Protein AF-A0A9Q1HLT6-F1 (afdb_monomer_lite)

pLDDT: mean 82.26, std 19.74, range [26.06, 97.56]

Organism: Holothuria leucospilota (NCBI:txid206669)

Structure (mmCIF, N/CA/C/O backbone):
data_AF-A0A9Q1HLT6-F1
#
_entry.id   AF-A0A9Q1HLT6-F1
#
loop_
_atom_site.group_PDB
_atom_site.id
_atom_site.type_symbol
_atom_site.label_atom_id
_atom_site.label_alt_id
_atom_site.label_comp_id
_atom_site.label_asym_id
_atom_site.label_entity_id
_atom_site.label_seq_id
_atom_site.pdbx_PDB_ins_code
_atom_site.Cartn_x
_atom_site.Cartn_y
_atom_site.Cartn_z
_atom_site.occupancy
_atom_site.B_iso_or_equiv
_atom_site.auth_seq_id
_atom_site.auth_comp_id
_atom_site.auth_asym_id
_atom_site.auth_atom_id
_atom_site.pdbx_PDB_model_num
ATOM 1 N N . MET A 1 1 ? 0.714 7.304 -13.620 1.00 26.53 1 MET A N 1
ATOM 2 C CA . MET A 1 1 ? 0.257 8.679 -13.884 1.00 26.53 1 MET A CA 1
ATOM 3 C C . MET A 1 1 ? -1.118 8.583 -14.528 1.00 26.53 1 MET A C 1
ATOM 5 O O . MET A 1 1 ? -1.212 8.357 -15.722 1.00 26.53 1 MET A O 1
ATOM 9 N N . LEU A 1 2 ? -2.173 8.603 -13.713 1.00 26.06 2 LEU A N 1
ATOM 10 C CA . LEU A 1 2 ? -3.544 8.785 -14.187 1.00 26.06 2 LEU A CA 1
ATOM 11 C C . LEU A 1 2 ? -3.818 10.276 -14.030 1.00 26.06 2 LEU A C 1
ATOM 13 O O . LEU A 1 2 ? -3.961 10.756 -12.908 1.00 26.06 2 LEU A O 1
ATOM 17 N N . LEU A 1 3 ? -3.777 11.012 -15.136 1.00 28.38 3 LEU A N 1
ATOM 18 C CA . LEU A 1 3 ? -4.201 12.404 -15.151 1.00 28.38 3 LEU A CA 1
ATOM 19 C C . LEU A 1 3 ? -5.722 12.409 -14.990 1.00 28.38 3 LEU A C 1
ATOM 21 O O . LEU A 1 3 ? -6.437 11.955 -15.880 1.00 28.38 3 LEU A O 1
ATOM 25 N N . ARG A 1 4 ? -6.215 12.880 -13.842 1.00 37.09 4 ARG A N 1
ATOM 26 C CA . ARG A 1 4 ? -7.612 13.292 -13.705 1.00 37.09 4 ARG A CA 1
ATOM 27 C C . ARG A 1 4 ? -7.641 14.806 -13.784 1.00 37.09 4 ARG A C 1
ATOM 29 O O . ARG A 1 4 ? -7.053 15.480 -12.944 1.00 37.09 4 ARG A O 1
ATOM 36 N N . MET A 1 5 ? -8.284 15.301 -14.831 1.00 29.52 5 MET A N 1
ATOM 37 C CA . MET A 1 5 ? -8.554 16.719 -15.015 1.00 29.52 5 MET A CA 1
ATOM 38 C C . MET A 1 5 ? -9.530 17.200 -13.933 1.00 29.52 5 MET A C 1
ATOM 40 O O . MET A 1 5 ? -10.432 16.464 -13.519 1.00 29.52 5 MET A O 1
ATOM 44 N N . SER A 1 6 ? -9.290 18.419 -13.448 1.00 36.28 6 SER A N 1
ATOM 45 C CA . SER A 1 6 ? -10.139 19.133 -12.496 1.00 36.28 6 SER A CA 1
ATOM 46 C C . SER A 1 6 ? -11.514 19.399 -13.109 1.00 36.28 6 SER A C 1
ATOM 48 O O . SER A 1 6 ? -11.623 19.760 -14.277 1.00 36.28 6 SER A O 1
ATOM 50 N N . SER A 1 7 ? -12.569 19.274 -12.302 1.00 47.59 7 SER A N 1
ATOM 51 C CA . SER A 1 7 ? -13.963 19.476 -12.724 1.00 47.59 7 SER A CA 1
ATOM 52 C C . SER A 1 7 ? -14.312 20.933 -13.076 1.00 47.59 7 SER A C 1
ATOM 54 O O . SER A 1 7 ? -15.456 21.210 -13.422 1.00 47.59 7 SER A O 1
ATOM 56 N N . SER A 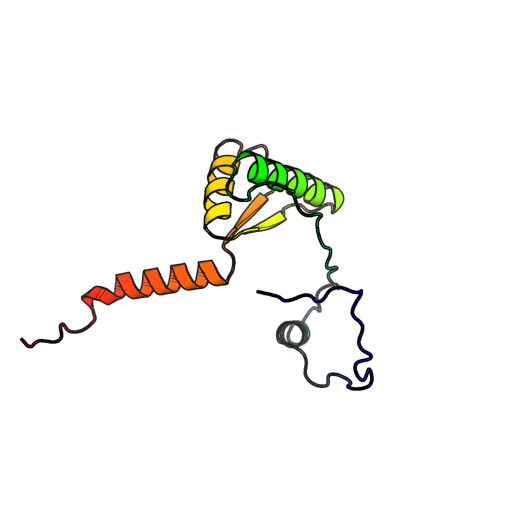1 8 ? -13.357 21.861 -12.969 1.00 38.06 8 SER A N 1
ATOM 57 C CA . SER A 1 8 ? -13.531 23.289 -13.260 1.00 38.06 8 SER A CA 1
ATOM 58 C C . SER A 1 8 ? -13.140 23.701 -14.687 1.00 38.06 8 SER A C 1
ATOM 60 O O . SER A 1 8 ? -13.327 24.858 -15.038 1.00 38.06 8 SER A O 1
ATOM 62 N N . GLU A 1 9 ? -12.632 22.783 -15.517 1.00 40.59 9 GLU A N 1
ATOM 63 C CA . GLU A 1 9 ? -12.278 23.035 -16.927 1.00 40.59 9 GLU A CA 1
ATOM 64 C C . GLU A 1 9 ? -13.055 22.100 -17.865 1.00 40.59 9 GLU A C 1
ATOM 66 O O . GLU A 1 9 ? -12.491 21.420 -18.723 1.00 40.59 9 GLU A O 1
ATOM 71 N N . LEU A 1 10 ? -14.378 22.038 -17.692 1.00 40.97 10 LEU A N 1
ATOM 72 C CA . LEU A 1 10 ? -15.264 21.432 -18.683 1.00 40.97 10 LEU A CA 1
ATOM 73 C C . LEU A 1 10 ? -15.306 22.329 -19.927 1.00 40.97 10 LEU A C 1
ATOM 75 O O . LEU A 1 10 ? -16.234 23.107 -20.125 1.00 40.97 10 LEU A O 1
ATOM 79 N N . GLN A 1 11 ? -14.288 22.214 -20.776 1.00 41.16 11 GLN A N 1
ATOM 80 C CA . GLN A 1 11 ? -14.469 22.480 -22.195 1.00 41.16 11 GLN A CA 1
ATOM 81 C C . GLN A 1 11 ? -15.509 21.471 -22.694 1.00 41.16 11 GLN A C 1
ATOM 83 O O . GLN A 1 11 ? -15.328 20.262 -22.511 1.00 41.16 11 GLN A O 1
ATOM 88 N N . GLU A 1 12 ? -16.611 21.974 -23.256 1.00 42.91 12 GLU A N 1
ATOM 89 C CA . GLU A 1 12 ? -17.641 21.183 -23.932 1.00 42.91 12 GLU A CA 1
ATOM 90 C C . GLU A 1 12 ? -16.972 20.228 -24.923 1.00 42.91 12 GLU A C 1
ATOM 92 O O . GLU A 1 12 ? -16.549 20.602 -26.015 1.00 42.91 12 GLU A O 1
ATOM 97 N N . THR A 1 13 ? -16.820 18.979 -24.504 1.00 44.56 13 THR A N 1
ATOM 98 C CA . THR A 1 13 ? -16.342 17.900 -25.354 1.00 44.56 13 THR A CA 1
ATOM 99 C C . THR A 1 13 ? -17.572 17.147 -25.821 1.00 44.56 13 THR A C 1
ATOM 101 O O . THR A 1 13 ? -18.385 16.710 -25.011 1.00 44.56 13 THR A O 1
ATOM 104 N N . ASP A 1 14 ? -17.714 17.085 -27.144 1.00 48.56 14 ASP A N 1
ATOM 105 C CA . ASP A 1 14 ? -18.708 16.347 -27.924 1.00 48.56 14 ASP A CA 1
ATOM 106 C C . ASP A 1 14 ? -19.208 15.076 -27.204 1.00 48.56 14 ASP A C 1
ATOM 108 O O . ASP A 1 14 ? -18.593 14.010 -27.257 1.00 48.56 14 ASP A O 1
ATOM 112 N N . TYR A 1 15 ? -20.338 15.210 -26.502 1.00 52.97 15 TYR A N 1
ATOM 113 C CA . TYR A 1 15 ? -20.925 14.196 -25.616 1.00 52.97 15 TYR A CA 1
ATOM 114 C C . TYR A 1 15 ? -21.581 13.027 -26.379 1.00 52.97 15 TYR A C 1
ATOM 116 O O . TYR A 1 15 ? -22.306 12.226 -25.792 1.00 52.97 15 TYR A O 1
ATOM 124 N N . SER A 1 16 ? -21.374 12.927 -27.697 1.00 58.09 16 SER A N 1
ATOM 125 C CA . SER A 1 16 ? -22.157 12.057 -28.581 1.00 58.09 16 SER A CA 1
ATOM 126 C C . SER A 1 16 ? -21.448 10.780 -29.046 1.00 58.09 16 SER A C 1
ATOM 128 O O . SER A 1 16 ? -22.054 9.947 -29.723 1.00 58.09 16 SER A O 1
ATOM 130 N N . ARG A 1 17 ? -20.184 10.549 -28.668 1.00 63.00 17 ARG A N 1
ATOM 131 C CA . ARG A 1 17 ? -19.477 9.318 -29.058 1.00 63.00 17 ARG A CA 1
ATOM 132 C C . ARG A 1 17 ? -19.765 8.183 -28.081 1.00 63.00 17 ARG A C 1
ATOM 134 O O . ARG A 1 17 ? -19.076 8.010 -27.079 1.00 63.00 17 ARG A O 1
ATOM 141 N N . VAL A 1 18 ? -20.776 7.378 -28.404 1.00 75.31 18 VAL A N 1
ATOM 142 C CA . VAL A 1 18 ? -21.037 6.100 -27.729 1.00 75.31 18 VAL A CA 1
ATOM 143 C C . VAL A 1 18 ? -19.810 5.199 -27.892 1.00 75.31 18 VAL A C 1
ATOM 145 O O . VAL A 1 18 ? -19.473 4.788 -29.003 1.00 75.31 18 VAL A O 1
ATOM 148 N N . GLN A 1 19 ? -19.134 4.890 -26.784 1.00 78.00 19 GLN A N 1
ATOM 149 C CA . GLN A 1 19 ? -17.996 3.976 -26.784 1.00 78.00 19 GLN A CA 1
ATOM 150 C C . GLN A 1 19 ? -18.470 2.559 -27.133 1.00 78.00 19 GLN A C 1
ATOM 152 O O . GLN A 1 19 ? -19.102 1.892 -26.316 1.00 78.00 19 GLN A O 1
ATOM 157 N N . THR A 1 20 ? -18.167 2.100 -28.348 1.00 83.25 20 THR A N 1
ATOM 158 C CA . THR A 1 20 ? -18.612 0.796 -28.869 1.00 83.25 20 THR A CA 1
ATOM 159 C C . THR A 1 20 ? -17.733 -0.358 -28.392 1.00 83.25 20 THR A C 1
ATOM 161 O O . THR A 1 20 ? -18.205 -1.486 -28.278 1.00 83.25 20 THR A O 1
ATOM 164 N N . ILE A 1 21 ? -16.452 -0.091 -28.113 1.00 85.19 21 ILE A N 1
ATOM 165 C CA . ILE A 1 21 ? -15.476 -1.108 -27.705 1.00 85.19 21 ILE A CA 1
ATOM 166 C C . ILE A 1 21 ? -15.213 -0.963 -26.205 1.00 85.19 21 ILE A C 1
ATOM 168 O O . ILE A 1 21 ? -14.840 0.123 -25.751 1.00 85.19 21 ILE A O 1
ATOM 172 N N . PRO A 1 22 ? -15.374 -2.029 -25.404 1.00 84.81 22 PRO A N 1
ATOM 173 C CA . PRO A 1 22 ? -15.125 -1.935 -23.978 1.00 84.81 22 PRO A CA 1
ATOM 174 C C . PRO A 1 22 ? -13.640 -1.666 -23.698 1.00 84.81 22 PRO A C 1
ATOM 176 O O . PRO A 1 22 ? -12.750 -2.173 -24.381 1.00 84.81 22 PRO A O 1
ATOM 179 N N . SER A 1 23 ? -13.358 -0.897 -22.644 1.00 87.12 23 SER A N 1
ATOM 180 C CA . SER A 1 23 ? -11.997 -0.788 -22.104 1.00 87.12 23 SER A CA 1
ATOM 181 C C . SER A 1 23 ? -11.508 -2.147 -21.590 1.00 87.12 23 SER A C 1
ATOM 183 O O . SER A 1 23 ? -12.306 -3.066 -21.416 1.00 87.12 23 SER A O 1
ATOM 185 N N . TRP A 1 24 ? -10.216 -2.278 -21.270 1.00 83.75 24 TRP A N 1
ATOM 186 C CA . TRP A 1 24 ? -9.667 -3.525 -20.715 1.00 83.75 24 TRP A CA 1
ATOM 187 C C . TRP A 1 24 ? -10.498 -4.071 -19.542 1.00 83.75 24 TRP A C 1
ATOM 189 O O . TRP A 1 24 ? -10.835 -5.254 -19.518 1.00 83.75 24 TRP A O 1
ATOM 199 N N . SER A 1 25 ? -10.893 -3.212 -18.598 1.00 83.25 25 SER A N 1
ATOM 200 C CA . SER A 1 25 ? -11.737 -3.611 -17.465 1.00 83.25 25 SER A CA 1
ATOM 201 C C . SER A 1 25 ? -13.137 -4.042 -17.904 1.00 83.25 25 SER A C 1
ATOM 203 O O . SER A 1 25 ? -13.629 -5.060 -17.427 1.00 83.25 25 SER A O 1
ATOM 205 N N . GLY A 1 26 ? -13.759 -3.301 -18.828 1.00 85.75 26 GLY A N 1
ATOM 206 C CA . GLY A 1 26 ? -15.076 -3.643 -19.371 1.00 85.75 26 GLY A CA 1
ATOM 207 C C . GLY A 1 26 ? -15.058 -4.979 -20.111 1.00 85.75 26 GLY A C 1
ATOM 208 O O . GLY A 1 26 ? -15.912 -5.825 -19.876 1.00 85.75 26 GLY A O 1
ATOM 209 N N . PHE A 1 27 ? -14.034 -5.216 -20.929 1.00 88.88 27 PHE A N 1
ATOM 210 C CA . PHE A 1 27 ? -13.843 -6.470 -21.646 1.00 88.88 27 PHE A CA 1
ATOM 211 C C . PHE A 1 27 ? -13.715 -7.635 -20.661 1.00 88.88 27 PHE A C 1
ATOM 213 O O . PHE A 1 27 ? -14.470 -8.597 -20.743 1.00 88.88 27 PHE A O 1
ATOM 220 N N . ASN A 1 28 ? -12.825 -7.518 -19.670 1.00 87.25 28 ASN A N 1
ATOM 221 C CA . ASN A 1 28 ? -12.634 -8.562 -18.662 1.00 87.25 28 ASN A CA 1
ATOM 222 C C . ASN A 1 28 ? -13.874 -8.792 -17.788 1.00 87.25 28 ASN A C 1
ATOM 224 O O . ASN A 1 28 ? -14.060 -9.906 -17.309 1.00 87.25 28 ASN A O 1
ATOM 228 N N . ALA A 1 29 ? -14.711 -7.776 -17.559 1.00 86.19 29 ALA A N 1
ATOM 229 C CA . ALA A 1 29 ? -15.980 -7.942 -16.852 1.00 86.19 29 ALA A CA 1
ATOM 230 C C . ALA A 1 29 ? -16.992 -8.741 -17.689 1.00 86.19 29 ALA A C 1
ATOM 232 O O . ALA A 1 29 ? -17.652 -9.623 -17.149 1.00 86.19 29 ALA A O 1
ATOM 233 N N . LEU A 1 30 ? -17.059 -8.483 -19.000 1.00 85.06 30 LEU A N 1
ATOM 234 C CA . LEU A 1 30 ? -17.941 -9.197 -19.932 1.00 85.06 30 LEU A CA 1
ATOM 235 C C . LEU A 1 30 ? -17.538 -10.662 -20.144 1.00 85.06 30 LEU A C 1
ATOM 237 O O . LEU A 1 30 ? -18.391 -11.491 -20.432 1.00 85.06 30 LEU A O 1
ATOM 241 N N . GLN A 1 31 ? -16.251 -10.992 -20.003 1.00 87.81 31 GLN A N 1
ATOM 242 C CA . GLN A 1 31 ? -15.763 -12.372 -20.123 1.00 87.81 31 GLN A CA 1
ATOM 243 C C . GLN A 1 31 ? -16.031 -13.234 -18.875 1.00 87.81 31 GLN A C 1
ATOM 245 O O . GLN A 1 31 ? -15.714 -14.423 -18.870 1.00 87.81 31 GLN A O 1
ATOM 250 N N . ARG A 1 32 ? -16.574 -12.667 -17.789 1.00 83.62 32 ARG A N 1
ATOM 251 C CA . ARG A 1 32 ? -16.856 -13.415 -16.555 1.00 83.62 32 ARG A CA 1
ATOM 252 C C . ARG A 1 32 ? -18.265 -13.998 -16.581 1.00 83.62 32 ARG A C 1
ATOM 254 O O . ARG A 1 32 ? -19.210 -13.318 -16.953 1.00 83.62 32 ARG A O 1
ATOM 261 N N . CYS A 1 33 ? -18.416 -15.220 -16.062 1.00 84.56 33 CYS A N 1
ATOM 262 C CA . CYS A 1 33 ? -19.734 -15.835 -15.849 1.00 84.56 33 CYS A CA 1
ATOM 263 C C . CYS A 1 33 ? -20.599 -15.052 -14.848 1.00 84.56 33 CYS A C 1
ATOM 265 O O . CYS A 1 33 ? -21.822 -15.103 -14.915 1.00 84.56 33 CYS A O 1
ATOM 267 N N . VAL A 1 34 ? -19.961 -14.338 -13.915 1.00 86.19 34 VAL A N 1
ATOM 268 C CA . VAL A 1 34 ? -20.620 -13.479 -12.928 1.00 86.19 34 VAL A CA 1
ATOM 269 C C . VAL A 1 34 ? -20.073 -12.068 -13.083 1.00 86.19 34 VAL A C 1
ATOM 271 O O . VAL A 1 34 ? -18.878 -11.827 -12.880 1.00 86.19 34 VAL A O 1
ATOM 274 N N . VAL A 1 35 ? -20.955 -11.139 -13.450 1.00 79.94 35 VAL A N 1
ATOM 275 C CA . VAL A 1 35 ? -20.615 -9.720 -13.561 1.00 79.94 35 VAL A CA 1
ATOM 276 C C . VAL A 1 35 ? -20.389 -9.170 -12.148 1.00 79.94 35 VAL A C 1
ATOM 278 O O . VAL A 1 35 ? -21.269 -9.317 -11.297 1.00 79.94 35 VAL A O 1
ATOM 281 N N . PRO A 1 36 ? -19.221 -8.571 -11.856 1.00 79.50 36 PRO A N 1
ATOM 282 C CA . PRO A 1 36 ? -18.958 -8.011 -10.538 1.00 79.50 36 PRO A CA 1
ATOM 283 C C . PRO A 1 36 ? -19.891 -6.823 -10.247 1.00 79.50 36 PRO A C 1
ATOM 285 O O . PRO A 1 36 ? -20.269 -6.105 -11.178 1.00 79.50 36 PRO A O 1
ATOM 288 N N . PRO A 1 37 ? -20.233 -6.574 -8.969 1.00 81.38 37 PRO A N 1
ATOM 289 C CA . PRO A 1 37 ? -20.993 -5.391 -8.592 1.00 81.38 37 PRO A CA 1
ATOM 290 C C . PRO A 1 37 ? -20.239 -4.118 -8.986 1.00 81.38 37 PRO A C 1
ATOM 292 O O . PRO A 1 37 ? -19.005 -4.078 -9.009 1.00 81.38 37 PRO A O 1
ATOM 295 N N . GLN A 1 38 ? -20.993 -3.065 -9.296 1.00 81.56 38 GLN A N 1
ATOM 296 C CA . GLN A 1 38 ? -20.421 -1.780 -9.673 1.00 81.56 38 GLN A CA 1
ATOM 297 C C . GLN A 1 38 ? -19.590 -1.206 -8.517 1.00 81.56 38 GLN A C 1
ATOM 299 O O . GLN A 1 38 ? -20.090 -0.990 -7.416 1.00 81.56 38 GLN A O 1
ATOM 304 N N . SER A 1 39 ? -18.315 -0.928 -8.779 1.00 83.75 39 SER A N 1
ATOM 305 C CA . SER A 1 39 ? -17.427 -0.268 -7.823 1.00 83.75 39 SER A CA 1
ATOM 306 C C . SER A 1 39 ? -17.624 1.247 -7.835 1.00 83.75 39 SER A C 1
ATOM 308 O O . SER A 1 39 ? -17.750 1.844 -8.908 1.00 83.75 39 SER A O 1
ATOM 310 N N . SER A 1 40 ? -17.546 1.884 -6.668 1.00 87.44 40 SER A N 1
ATOM 311 C CA . SER A 1 40 ? -17.444 3.339 -6.544 1.00 87.44 40 SER A CA 1
ATOM 312 C C . SER A 1 40 ? -15.980 3.776 -6.438 1.00 87.44 40 SER A C 1
ATOM 314 O O . SER A 1 40 ? -15.134 3.071 -5.888 1.00 87.44 40 SER A O 1
ATOM 316 N N . VAL A 1 41 ? -15.663 4.949 -6.993 1.00 88.06 41 VAL A N 1
ATOM 317 C CA . VAL A 1 41 ? -14.319 5.541 -6.922 1.00 88.06 41 VAL A CA 1
ATOM 318 C C . VAL A 1 41 ? -14.416 6.882 -6.210 1.00 88.06 41 VAL A C 1
ATOM 320 O O . VAL A 1 41 ? -15.057 7.805 -6.709 1.00 88.06 41 VAL A O 1
ATOM 323 N N . GLY A 1 42 ? -13.748 6.990 -5.063 1.00 88.19 42 GLY A N 1
ATOM 324 C CA . GLY A 1 42 ? -13.636 8.222 -4.285 1.00 88.19 42 GLY A CA 1
ATOM 325 C C . GLY A 1 42 ? -12.193 8.713 -4.194 1.00 88.19 42 GLY A C 1
ATOM 326 O O . GLY A 1 42 ? -11.253 7.926 -4.307 1.00 88.19 42 GLY A O 1
ATOM 327 N N . TYR A 1 43 ? -12.022 10.016 -3.966 1.00 88.38 43 TYR A N 1
ATOM 328 C CA . TYR A 1 43 ? -10.730 10.580 -3.580 1.00 88.38 43 TYR A CA 1
ATOM 329 C C . TYR A 1 43 ? -10.668 10.858 -2.101 1.00 88.38 43 TYR A C 1
ATOM 331 O O . TYR A 1 43 ? -11.609 11.380 -1.510 1.00 88.38 43 TYR A O 1
ATOM 339 N N . LEU A 1 44 ? -9.508 10.555 -1.536 1.00 85.94 44 LEU A N 1
ATOM 340 C CA . LEU A 1 44 ? -9.184 10.934 -0.179 1.00 85.94 44 LEU A CA 1
ATOM 341 C C . LEU A 1 44 ? -8.545 12.326 -0.166 1.00 85.94 44 LEU A C 1
ATOM 343 O O . LEU A 1 44 ? -7.827 12.681 -1.106 1.00 85.94 44 LEU A O 1
ATOM 347 N N . PRO A 1 45 ? -8.787 13.117 0.892 1.00 85.50 45 PRO A N 1
ATOM 348 C CA . PRO A 1 45 ? -8.152 14.415 1.047 1.00 85.50 45 PRO A CA 1
ATOM 349 C C . PRO A 1 45 ? -6.630 14.266 1.128 1.00 85.50 45 PRO A C 1
ATOM 351 O O . PRO A 1 45 ? -6.113 13.356 1.782 1.00 85.50 45 PRO A O 1
ATOM 354 N N . CYS A 1 46 ? -5.917 15.190 0.484 1.00 86.94 46 CYS A N 1
ATOM 355 C CA . CYS A 1 46 ? -4.460 15.216 0.498 1.00 86.94 46 CYS A CA 1
ATOM 356 C C . CYS A 1 46 ? -3.936 15.520 1.911 1.00 86.94 46 CYS A C 1
ATOM 358 O O . CYS A 1 46 ? -4.430 16.428 2.583 1.00 86.94 46 CYS A O 1
ATOM 360 N N . ILE A 1 47 ? -2.926 14.770 2.356 1.00 88.75 47 ILE A N 1
ATOM 361 C CA . ILE A 1 47 ? -2.211 15.056 3.601 1.00 88.75 47 ILE A CA 1
ATOM 362 C C . ILE A 1 47 ? -1.140 16.104 3.280 1.00 88.75 47 ILE A C 1
ATOM 364 O O . ILE A 1 47 ? -0.257 15.854 2.465 1.00 88.75 47 ILE A O 1
ATOM 368 N N . GLN A 1 48 ? -1.240 17.282 3.899 1.00 87.50 48 GLN A N 1
ATOM 369 C CA . GLN A 1 48 ? -0.330 18.411 3.674 1.00 87.50 48 GLN A CA 1
ATOM 370 C C . GLN A 1 48 ? 0.974 18.238 4.468 1.00 87.50 48 GLN A C 1
ATOM 372 O O . GLN A 1 48 ? 1.242 18.970 5.416 1.00 87.50 48 GLN A O 1
ATOM 377 N N . SER A 1 49 ? 1.762 17.226 4.120 1.00 90.31 49 SER A N 1
ATOM 378 C CA . SER A 1 49 ? 3.076 16.968 4.713 1.00 90.31 49 SER A CA 1
ATOM 379 C C . SER A 1 49 ? 3.942 16.145 3.761 1.00 90.31 49 SER A C 1
ATOM 381 O O . SER A 1 49 ? 3.452 15.586 2.777 1.00 90.31 49 SER A O 1
ATOM 383 N N . SER A 1 50 ? 5.249 16.076 4.024 1.00 89.06 50 SER A N 1
ATOM 384 C CA . SER A 1 50 ? 6.152 15.320 3.158 1.00 89.06 50 SER A CA 1
ATOM 385 C C . SER A 1 50 ? 5.780 13.829 3.160 1.00 89.06 50 SER A C 1
ATOM 387 O O . SER A 1 50 ? 5.684 13.227 4.236 1.00 89.06 50 SER A O 1
ATOM 389 N N . PRO A 1 51 ? 5.622 13.185 1.988 1.00 84.31 51 PRO A N 1
ATOM 390 C CA . PRO A 1 51 ? 5.264 11.769 1.902 1.00 84.31 51 PRO A CA 1
ATOM 391 C C . PRO A 1 51 ? 6.371 10.832 2.411 1.00 84.31 51 PRO A C 1
ATOM 393 O O . PRO A 1 51 ? 6.121 9.653 2.650 1.00 84.31 51 PRO A O 1
ATOM 396 N N . THR A 1 52 ? 7.597 11.335 2.583 1.00 81.56 52 THR A N 1
ATOM 397 C CA . THR A 1 52 ? 8.743 10.556 3.079 1.00 81.56 52 THR A CA 1
ATOM 398 C C . THR A 1 52 ? 8.882 10.580 4.602 1.00 81.56 52 THR A C 1
ATOM 400 O O . THR A 1 52 ? 9.655 9.790 5.158 1.00 81.56 52 THR A O 1
ATOM 403 N N . GLU A 1 53 ? 8.130 11.445 5.287 1.00 93.00 53 GLU A N 1
ATOM 404 C CA . GLU A 1 53 ? 8.088 11.497 6.745 1.00 93.00 53 GLU A CA 1
ATOM 405 C C . GLU A 1 53 ? 7.278 10.333 7.316 1.00 93.00 53 GLU A C 1
ATOM 407 O O . GLU A 1 53 ? 6.162 10.039 6.886 1.00 93.00 53 GLU A O 1
ATOM 412 N N . LEU A 1 54 ? 7.829 9.680 8.341 1.00 94.38 54 LEU A N 1
ATOM 413 C CA . LEU A 1 54 ? 7.196 8.515 8.958 1.00 94.38 54 LEU A CA 1
ATOM 414 C C . LEU A 1 54 ? 5.838 8.865 9.595 1.00 94.38 54 LEU A C 1
ATOM 416 O O . LEU A 1 54 ? 4.909 8.068 9.526 1.00 94.38 54 LEU A O 1
ATOM 420 N N . SER A 1 55 ? 5.710 10.068 10.162 1.00 95.06 55 SER A N 1
ATOM 421 C CA . SER A 1 55 ? 4.466 10.622 10.719 1.00 95.06 55 SER A CA 1
ATOM 422 C C . SER A 1 55 ? 3.359 10.745 9.667 1.00 95.06 55 SER A C 1
ATOM 424 O O . SER A 1 55 ? 2.206 10.394 9.936 1.00 95.06 55 SER A O 1
ATOM 426 N N . THR A 1 56 ? 3.703 11.190 8.456 1.00 95.88 56 THR A N 1
ATOM 427 C CA . THR A 1 56 ? 2.782 11.277 7.316 1.00 95.88 56 THR A CA 1
ATOM 428 C C . THR A 1 56 ? 2.269 9.899 6.929 1.00 95.88 56 THR A C 1
ATOM 430 O O . THR A 1 56 ? 1.059 9.693 6.822 1.00 95.88 56 THR A O 1
ATOM 433 N N . VAL A 1 57 ? 3.176 8.931 6.770 1.00 95.69 57 VAL A N 1
ATOM 434 C CA . VAL A 1 57 ? 2.816 7.553 6.401 1.00 95.69 57 VAL A CA 1
ATOM 435 C C . VAL A 1 57 ? 1.989 6.890 7.502 1.00 95.69 57 VAL A C 1
ATOM 437 O O . VAL A 1 57 ? 1.008 6.213 7.213 1.00 95.69 57 VAL A O 1
ATOM 440 N N . TYR A 1 58 ? 2.316 7.135 8.769 1.00 96.19 58 TYR A N 1
ATOM 441 C CA . TYR A 1 58 ? 1.524 6.654 9.898 1.00 96.19 58 TYR A CA 1
ATOM 442 C C . TYR A 1 58 ? 0.098 7.220 9.874 1.00 96.19 58 TYR A C 1
ATOM 444 O O . TYR A 1 58 ? -0.875 6.475 9.988 1.00 96.19 58 TYR A O 1
ATOM 452 N N . SER A 1 59 ? -0.041 8.528 9.647 1.00 95.50 59 SER A N 1
ATOM 453 C CA . SER A 1 59 ? -1.347 9.191 9.539 1.00 95.50 59 SER A CA 1
ATOM 454 C C . SER A 1 59 ? -2.165 8.651 8.362 1.00 95.50 59 SER A C 1
ATOM 456 O O . SER A 1 59 ? -3.372 8.445 8.489 1.00 95.50 59 SER A O 1
ATOM 458 N N . LEU A 1 60 ? -1.516 8.366 7.228 1.00 95.44 60 LEU A N 1
ATOM 459 C CA . LEU A 1 60 ? -2.132 7.704 6.076 1.00 95.44 60 LEU A CA 1
ATOM 460 C C . LEU A 1 60 ? -2.680 6.315 6.443 1.00 95.44 60 LEU A C 1
ATOM 462 O O . LEU A 1 60 ? -3.823 6.002 6.107 1.00 95.44 60 LEU A O 1
ATOM 466 N N . LEU A 1 61 ? -1.894 5.491 7.141 1.00 96.12 61 LEU A N 1
ATOM 467 C CA . LEU A 1 61 ? -2.311 4.148 7.558 1.00 96.12 61 LEU A CA 1
ATOM 468 C C . LEU A 1 61 ? -3.473 4.194 8.559 1.00 96.12 61 LEU A C 1
ATOM 470 O O . LEU A 1 61 ? -4.419 3.420 8.436 1.00 96.12 61 LEU A O 1
ATOM 474 N N . MET A 1 62 ? -3.459 5.145 9.494 1.00 96.00 62 MET A N 1
ATOM 475 C CA . MET A 1 62 ? -4.572 5.367 10.422 1.00 96.00 62 MET A CA 1
ATOM 476 C C . MET A 1 62 ? -5.870 5.719 9.691 1.00 96.00 62 MET A C 1
ATOM 478 O O . MET A 1 62 ? -6.892 5.069 9.903 1.00 96.00 62 MET A O 1
ATOM 482 N N . LYS A 1 63 ? -5.820 6.677 8.758 1.00 94.75 63 LYS A N 1
ATOM 483 C CA . LYS A 1 63 ? -6.982 7.031 7.925 1.00 94.75 63 LYS A CA 1
ATOM 484 C C . LYS A 1 63 ? -7.476 5.850 7.095 1.00 94.75 63 LYS A C 1
ATOM 486 O O . LYS A 1 63 ? -8.677 5.668 6.932 1.00 94.75 63 LYS A O 1
ATOM 491 N N . THR A 1 64 ? -6.556 5.032 6.591 1.00 94.50 64 THR A N 1
ATOM 492 C CA . THR A 1 64 ? -6.886 3.815 5.841 1.00 94.50 64 THR A CA 1
ATOM 493 C C . THR A 1 64 ? -7.683 2.831 6.705 1.00 94.50 64 THR A C 1
ATOM 495 O O . THR A 1 64 ? -8.700 2.313 6.251 1.00 94.50 64 THR A O 1
ATOM 498 N N . MET A 1 65 ? -7.287 2.617 7.963 1.00 95.75 65 MET A N 1
ATOM 499 C CA . MET A 1 65 ? -8.027 1.760 8.900 1.00 95.75 65 MET A CA 1
ATOM 500 C C . MET A 1 65 ? -9.424 2.301 9.222 1.00 95.75 65 MET A C 1
ATOM 502 O O . MET A 1 65 ? -10.389 1.534 9.281 1.00 95.75 65 MET A O 1
ATOM 506 N N . GLU A 1 66 ? -9.560 3.620 9.388 1.00 95.00 66 GLU A N 1
ATOM 507 C CA . GLU A 1 66 ? -10.867 4.261 9.570 1.00 95.00 66 GLU A CA 1
ATOM 508 C C . GLU A 1 66 ? -11.780 4.034 8.360 1.00 95.00 66 GLU A C 1
ATOM 510 O O . GLU A 1 66 ? -12.961 3.742 8.528 1.00 95.00 66 GLU A O 1
ATOM 515 N N . ILE A 1 67 ? -11.240 4.141 7.143 1.00 93.56 67 ILE A N 1
ATOM 516 C CA . ILE A 1 67 ? -11.981 3.894 5.900 1.00 93.56 67 ILE A CA 1
ATOM 517 C C . ILE A 1 67 ? -12.388 2.427 5.795 1.00 93.56 67 ILE A C 1
ATOM 519 O O . ILE A 1 67 ? -13.555 2.152 5.541 1.00 93.56 67 ILE A O 1
ATOM 523 N N . CYS A 1 68 ? -11.464 1.498 6.047 1.00 94.56 68 CYS A N 1
ATOM 524 C CA . CYS A 1 68 ? -11.742 0.060 6.062 1.00 94.56 68 CYS A CA 1
ATOM 525 C C . CYS A 1 68 ? -12.906 -0.269 7.003 1.00 94.56 68 CYS A C 1
ATOM 527 O O . CYS A 1 68 ? -13.797 -1.033 6.652 1.00 94.56 68 CYS A O 1
ATOM 529 N N . THR A 1 69 ? -12.928 0.366 8.179 1.00 95.00 69 THR A N 1
ATOM 530 C CA . THR A 1 69 ? -13.994 0.188 9.170 1.00 95.00 69 THR A CA 1
ATOM 531 C C . THR A 1 69 ? -15.314 0.805 8.703 1.00 95.00 69 THR A C 1
ATOM 533 O O . THR A 1 69 ? -16.347 0.154 8.789 1.00 95.00 69 THR A O 1
ATOM 536 N N . LYS A 1 70 ? -15.294 2.034 8.169 1.00 94.19 70 LYS A N 1
ATOM 537 C CA . LYS A 1 70 ? -16.492 2.731 7.657 1.00 94.19 70 LYS A CA 1
ATOM 538 C C . LYS A 1 70 ? -17.128 2.048 6.448 1.00 94.19 70 LYS A C 1
ATOM 540 O O . LYS A 1 70 ? -18.324 2.195 6.241 1.00 94.19 70 LYS A O 1
ATOM 545 N N . LEU A 1 71 ? -16.325 1.366 5.636 1.00 92.12 71 LEU A N 1
ATOM 546 C CA . LEU A 1 71 ? -16.781 0.596 4.479 1.00 92.12 71 LEU A CA 1
ATOM 547 C C . LEU A 1 71 ? -17.094 -0.865 4.826 1.00 92.12 71 LEU A C 1
ATOM 549 O O . LEU A 1 71 ? -17.391 -1.633 3.916 1.00 92.12 71 LEU A O 1
ATOM 553 N N . GLU A 1 72 ? -16.988 -1.247 6.104 1.00 94.38 72 GLU A N 1
ATOM 554 C CA . GLU A 1 72 ? -17.233 -2.611 6.590 1.00 94.38 72 GLU A CA 1
ATOM 555 C C . GLU A 1 72 ? -16.413 -3.672 5.832 1.00 94.38 72 GLU A C 1
ATOM 557 O O . GLU A 1 72 ? -16.855 -4.794 5.598 1.00 94.38 72 GLU A O 1
ATOM 562 N N . GLN A 1 73 ? -15.186 -3.316 5.441 1.00 92.56 73 GLN A N 1
ATOM 563 C CA . GLN A 1 73 ? -14.270 -4.219 4.750 1.00 92.56 73 GLN A CA 1
ATOM 564 C C . GLN A 1 73 ? -13.457 -5.036 5.760 1.00 92.56 73 GLN A C 1
ATOM 566 O O . GLN A 1 73 ? -12.975 -4.510 6.771 1.00 92.56 73 GLN A O 1
ATOM 571 N N . GLU A 1 74 ? -13.279 -6.327 5.472 1.00 95.38 74 GLU A N 1
ATOM 572 C CA . GLU A 1 74 ? -12.430 -7.218 6.274 1.00 95.38 74 GLU A CA 1
ATOM 573 C C . GLU A 1 74 ? -10.959 -6.792 6.201 1.00 95.38 74 GLU A C 1
ATOM 575 O O . GLU A 1 74 ? -10.284 -6.695 7.227 1.00 95.38 74 GLU A O 1
ATOM 580 N N . GLU A 1 75 ? -10.502 -6.463 4.991 1.00 96.38 75 GLU A N 1
ATOM 581 C CA . GLU A 1 75 ? -9.133 -6.064 4.679 1.00 96.38 75 GLU A CA 1
ATOM 582 C C . GLU A 1 75 ? -9.119 -4.915 3.665 1.00 96.38 75 GLU A C 1
ATOM 584 O O . GLU A 1 75 ? -10.037 -4.749 2.856 1.00 96.38 75 GLU A O 1
ATOM 589 N N . ILE A 1 76 ? -8.038 -4.136 3.671 1.00 96.06 76 ILE A N 1
ATOM 590 C CA . ILE A 1 76 ? -7.827 -3.016 2.756 1.00 96.06 76 ILE A CA 1
ATOM 591 C C . ILE A 1 76 ? -6.442 -3.079 2.116 1.00 96.06 76 ILE A C 1
ATOM 593 O O . ILE A 1 76 ? -5.415 -3.175 2.790 1.00 96.06 76 ILE A O 1
ATOM 597 N N . VAL A 1 77 ? -6.412 -2.988 0.785 1.00 96.62 77 VAL A N 1
ATOM 598 C CA . VAL A 1 77 ? -5.168 -2.986 0.008 1.00 96.62 77 VAL A CA 1
ATOM 599 C C . VAL A 1 77 ? -4.709 -1.553 -0.233 1.00 96.62 77 VAL A C 1
ATOM 601 O O . VAL A 1 77 ? -5.400 -0.772 -0.888 1.00 96.62 77 VAL A O 1
ATOM 604 N N . VAL A 1 78 ? -3.504 -1.220 0.228 1.00 95.81 78 VAL A N 1
ATOM 605 C CA . VAL A 1 78 ? -2.887 0.096 0.023 1.00 95.81 78 VAL A CA 1
ATOM 606 C C . VAL A 1 78 ? -1.761 -0.026 -0.986 1.00 95.81 78 VAL A C 1
ATOM 608 O O . VAL A 1 78 ? -0.746 -0.678 -0.737 1.00 95.81 78 VAL A O 1
ATOM 611 N N . VAL A 1 79 ? -1.939 0.619 -2.136 1.00 96.06 79 VAL A N 1
ATOM 612 C CA . VAL A 1 79 ? -0.943 0.638 -3.208 1.00 96.06 79 VAL A CA 1
ATOM 613 C C . VAL A 1 79 ? -0.074 1.884 -3.073 1.00 96.06 79 VAL A C 1
ATOM 615 O O . VAL A 1 79 ? -0.581 3.000 -3.145 1.00 96.06 79 VAL A O 1
ATOM 618 N N . LEU A 1 80 ? 1.230 1.694 -2.896 1.00 94.81 80 LEU A N 1
ATOM 619 C CA . LEU A 1 80 ? 2.188 2.763 -2.604 1.00 94.81 80 LEU A CA 1
ATOM 620 C C . LEU A 1 80 ? 3.330 2.778 -3.625 1.00 94.81 80 LEU A C 1
ATOM 622 O O . LEU A 1 80 ? 3.685 1.745 -4.202 1.00 94.81 80 LEU A O 1
ATOM 626 N N . ASP A 1 81 ? 3.942 3.943 -3.836 1.00 94.31 81 ASP A N 1
ATOM 627 C CA . ASP A 1 81 ? 5.256 3.998 -4.474 1.00 94.31 81 ASP A CA 1
ATOM 628 C C . ASP A 1 81 ? 6.319 3.323 -3.596 1.00 94.31 81 ASP A C 1
ATOM 630 O O . ASP A 1 81 ? 6.115 3.058 -2.411 1.00 94.31 81 ASP A O 1
ATOM 634 N N . GLN A 1 82 ? 7.476 3.033 -4.185 1.00 92.75 82 GLN A N 1
ATOM 635 C CA . GLN A 1 82 ? 8.512 2.250 -3.517 1.00 92.75 82 GLN A CA 1
ATOM 636 C C . GLN A 1 82 ? 9.072 2.913 -2.248 1.00 92.75 82 GLN A C 1
ATOM 638 O O . GLN A 1 82 ? 9.385 2.207 -1.284 1.00 92.75 82 GLN A O 1
ATOM 643 N N . ALA A 1 83 ? 9.200 4.243 -2.221 1.00 92.81 83 ALA A N 1
ATOM 644 C CA . ALA A 1 83 ? 9.763 4.943 -1.072 1.00 92.81 83 ALA A CA 1
ATOM 645 C C . ALA A 1 83 ? 8.774 4.927 0.099 1.00 92.81 83 ALA A C 1
ATOM 647 O O . ALA A 1 83 ? 9.144 4.522 1.206 1.00 92.81 83 ALA A O 1
ATOM 648 N N . ILE A 1 84 ? 7.506 5.261 -0.155 1.00 95.19 84 ILE A N 1
ATOM 649 C CA . ILE A 1 84 ? 6.453 5.232 0.868 1.00 95.19 84 ILE A CA 1
ATOM 650 C C . ILE A 1 84 ? 6.185 3.797 1.331 1.00 95.19 84 ILE A C 1
ATOM 652 O O . ILE A 1 84 ? 6.072 3.554 2.532 1.00 95.19 84 ILE A O 1
ATOM 656 N N . TYR A 1 85 ? 6.170 2.823 0.416 1.00 95.94 85 TYR A N 1
ATOM 657 C CA . TYR A 1 85 ? 5.997 1.404 0.738 1.00 95.94 85 TYR A CA 1
ATOM 658 C C . TYR A 1 85 ? 7.021 0.917 1.773 1.00 95.94 85 TYR A C 1
ATOM 660 O O . TYR A 1 85 ? 6.662 0.251 2.742 1.00 95.94 85 TYR A O 1
ATOM 668 N N . SER A 1 86 ? 8.293 1.304 1.622 1.00 95.31 86 SER A N 1
ATOM 669 C CA . SER A 1 86 ? 9.352 0.923 2.566 1.00 95.31 86 SER A CA 1
ATOM 670 C C . SER A 1 86 ? 9.145 1.489 3.978 1.00 95.31 86 SER A C 1
ATOM 672 O O . SER A 1 86 ? 9.492 0.838 4.965 1.00 95.31 86 SER A O 1
ATOM 674 N N . LYS A 1 87 ? 8.564 2.690 4.090 1.00 96.25 87 LYS A N 1
ATOM 675 C CA . LYS A 1 87 ? 8.221 3.334 5.366 1.00 96.25 87 LYS A CA 1
ATOM 676 C C . LYS A 1 87 ? 6.967 2.715 5.977 1.00 96.25 87 LYS A C 1
ATOM 678 O O . LYS A 1 87 ? 6.940 2.455 7.176 1.00 96.25 87 LYS A O 1
ATOM 683 N N . ALA A 1 88 ? 5.965 2.420 5.154 1.00 96.94 88 ALA A N 1
ATOM 684 C CA . ALA A 1 88 ? 4.742 1.758 5.587 1.00 96.94 88 ALA A CA 1
ATOM 685 C C . ALA A 1 88 ? 5.034 0.362 6.153 1.00 96.94 88 ALA A C 1
ATOM 687 O O . ALA A 1 88 ? 4.522 0.029 7.217 1.00 96.94 88 ALA A O 1
ATOM 688 N N . LEU A 1 89 ? 5.923 -0.414 5.517 1.00 96.94 89 LEU A N 1
ATOM 689 C CA . LEU A 1 89 ? 6.367 -1.709 6.046 1.00 96.94 89 LEU A CA 1
ATOM 690 C C . LEU A 1 89 ? 6.988 -1.590 7.440 1.00 96.94 89 LEU A C 1
ATOM 692 O O . LEU A 1 89 ? 6.658 -2.382 8.315 1.00 96.94 89 LEU A O 1
ATOM 696 N N . GLN A 1 90 ? 7.844 -0.588 7.670 1.00 97.19 90 GLN A N 1
ATOM 697 C CA . GLN A 1 90 ? 8.449 -0.365 8.990 1.00 97.19 90 GLN A CA 1
ATOM 698 C C . GLN A 1 90 ? 7.387 -0.136 10.071 1.00 97.19 90 GLN A C 1
ATOM 700 O O . GLN A 1 90 ? 7.506 -0.675 11.169 1.00 97.19 90 GLN A O 1
ATOM 705 N N . ILE A 1 91 ? 6.342 0.634 9.758 1.00 97.44 91 ILE A N 1
ATOM 706 C CA . ILE A 1 91 ? 5.237 0.914 10.683 1.00 97.44 91 ILE A CA 1
ATOM 707 C C . ILE A 1 91 ? 4.399 -0.347 10.920 1.00 97.44 91 ILE A C 1
ATOM 709 O O . ILE A 1 91 ? 4.191 -0.736 12.067 1.00 97.44 91 ILE A O 1
ATOM 713 N N . VAL A 1 92 ? 3.957 -1.011 9.847 1.00 97.56 92 VAL A N 1
ATOM 714 C CA . VAL A 1 92 ? 3.099 -2.204 9.927 1.00 97.56 92 VAL A CA 1
ATOM 715 C C . VAL A 1 92 ? 3.805 -3.347 10.650 1.00 97.56 92 VAL A C 1
ATOM 717 O O . VAL A 1 92 ? 3.183 -4.024 11.456 1.00 97.56 92 VAL A O 1
ATOM 720 N N . TRP A 1 93 ? 5.104 -3.555 10.436 1.00 97.00 93 TRP A N 1
ATOM 721 C CA . TRP A 1 93 ? 5.847 -4.582 11.169 1.00 97.00 93 TRP A CA 1
ATOM 722 C C . TRP A 1 93 ? 6.030 -4.249 12.647 1.00 97.00 93 TRP A C 1
ATOM 724 O O . TRP A 1 93 ? 5.989 -5.155 13.476 1.00 97.00 93 TRP A O 1
ATOM 734 N N . LYS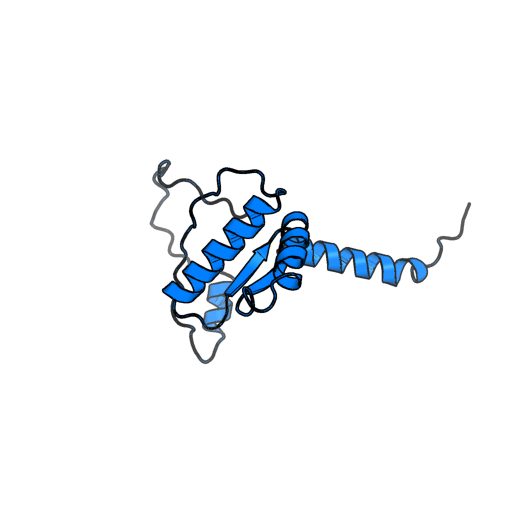 A 1 94 ? 6.205 -2.968 12.988 1.00 97.25 94 LYS A N 1
ATOM 735 C CA . LYS A 1 94 ? 6.324 -2.530 14.383 1.00 97.25 94 LYS A CA 1
ATOM 736 C C . LYS A 1 94 ? 5.002 -2.664 15.147 1.00 97.25 94 LYS A C 1
ATOM 738 O O . LYS A 1 94 ? 5.016 -3.010 16.322 1.00 97.25 94 LYS A O 1
ATOM 743 N N . GLU A 1 95 ? 3.874 -2.406 14.487 1.00 96.19 95 GLU A N 1
ATOM 744 C CA . GLU A 1 95 ? 2.528 -2.424 15.076 1.00 96.19 95 GLU A CA 1
ATOM 745 C C . GLU A 1 95 ? 1.595 -3.392 14.324 1.00 96.19 95 GLU A C 1
ATOM 747 O O . GLU A 1 95 ? 0.486 -3.037 13.918 1.00 96.19 95 GLU A O 1
ATOM 752 N N . SER A 1 96 ? 2.036 -4.640 14.143 1.00 94.44 96 SER A N 1
ATOM 753 C CA . SER A 1 96 ? 1.345 -5.634 13.300 1.00 94.44 96 SER A CA 1
ATOM 754 C C . SER A 1 96 ? -0.087 -5.933 13.734 1.00 94.44 96 SER A C 1
ATOM 756 O O . SER A 1 96 ? -0.959 -6.110 12.890 1.00 94.44 96 SER A O 1
ATOM 758 N N . GLN A 1 97 ? -0.354 -5.920 15.041 1.00 96.50 97 GLN A N 1
ATOM 759 C CA . GLN A 1 97 ? -1.702 -6.104 15.586 1.00 96.50 97 GLN A CA 1
ATOM 760 C C . GLN A 1 97 ? -2.640 -4.946 15.222 1.00 96.50 97 GLN A C 1
ATOM 762 O O . GLN A 1 97 ? -3.820 -5.165 14.971 1.00 96.50 97 GLN A O 1
ATOM 767 N N . ARG A 1 98 ? -2.122 -3.713 15.163 1.00 96.25 98 ARG A N 1
ATOM 768 C CA . ARG A 1 98 ? -2.918 -2.515 14.862 1.00 96.25 98 ARG A CA 1
ATOM 769 C C . ARG A 1 98 ? -3.293 -2.430 13.389 1.00 96.25 98 ARG A C 1
ATOM 771 O O . ARG A 1 98 ? -4.391 -1.995 13.058 1.00 96.25 98 ARG A O 1
ATOM 778 N N . PHE A 1 99 ? -2.370 -2.816 12.516 1.00 96.75 99 PHE A N 1
ATOM 779 C CA . PHE A 1 99 ? -2.529 -2.741 11.066 1.00 96.75 99 PHE A CA 1
ATOM 7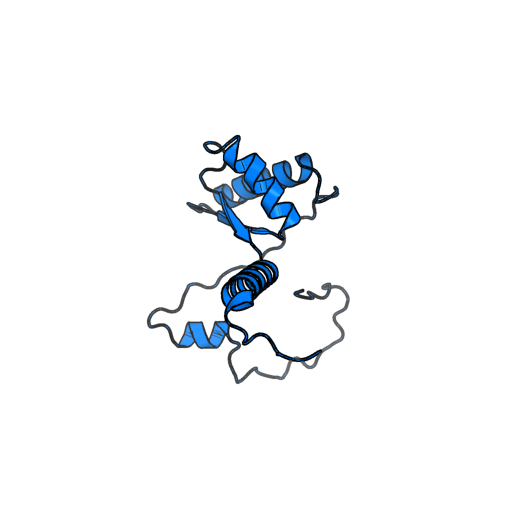80 C C . PHE A 1 99 ? -2.782 -4.118 10.442 1.00 96.75 99 PHE A C 1
ATOM 782 O O . PHE A 1 99 ? -2.448 -4.340 9.282 1.00 96.75 99 PHE A O 1
ATOM 789 N N . ASN A 1 100 ? -3.390 -5.039 11.194 1.00 95.38 100 ASN A N 1
ATOM 790 C CA . ASN A 1 100 ? -3.638 -6.416 10.762 1.00 95.38 100 ASN A CA 1
ATOM 791 C C . ASN A 1 100 ? -4.589 -6.529 9.558 1.00 95.38 100 ASN A C 1
ATOM 793 O O . ASN A 1 100 ? -4.519 -7.512 8.833 1.00 95.38 100 ASN A O 1
ATOM 797 N N . LYS A 1 101 ? -5.441 -5.523 9.325 1.00 96.31 101 LYS A N 1
ATOM 798 C CA . LYS A 1 101 ? -6.329 -5.438 8.153 1.00 96.31 101 LYS A CA 1
ATOM 799 C C . LYS A 1 101 ? -5.676 -4.789 6.928 1.00 96.31 101 LYS A C 1
ATOM 801 O O . LYS A 1 101 ? -6.297 -4.721 5.870 1.00 96.31 101 LYS A O 1
ATOM 806 N N . VAL A 1 102 ? -4.463 -4.246 7.058 1.00 97.19 102 VAL A N 1
ATOM 807 C CA . VAL A 1 102 ? -3.793 -3.515 5.975 1.00 97.19 102 VAL A CA 1
ATOM 808 C C . VAL A 1 102 ? -2.897 -4.451 5.178 1.00 97.19 102 VAL A C 1
ATOM 810 O O . VAL A 1 102 ? -1.897 -4.958 5.681 1.00 97.19 102 VAL A O 1
ATOM 813 N N . ILE A 1 103 ? -3.182 -4.574 3.885 1.00 97.06 103 ILE A N 1
ATOM 814 C CA . ILE A 1 103 ? -2.323 -5.262 2.924 1.00 97.06 103 ILE A CA 1
ATOM 815 C C . ILE A 1 103 ? -1.573 -4.215 2.106 1.00 97.06 103 ILE A C 1
ATOM 817 O O . ILE A 1 103 ? -2.141 -3.517 1.264 1.00 97.06 103 ILE A O 1
ATOM 821 N N . LEU A 1 104 ? -0.266 -4.104 2.332 1.00 97.12 104 LEU A N 1
ATOM 822 C CA . LEU A 1 104 ? 0.582 -3.202 1.557 1.00 97.12 104 LEU A CA 1
ATOM 823 C C . LEU A 1 104 ? 0.937 -3.824 0.204 1.00 97.12 104 LEU A C 1
ATOM 825 O O . LEU A 1 104 ? 1.343 -4.983 0.120 1.00 97.12 104 LEU A O 1
ATOM 829 N N . ARG A 1 105 ? 0.870 -3.024 -0.864 1.00 97.06 105 ARG A N 1
ATOM 830 C CA . ARG A 1 105 ? 1.265 -3.427 -2.218 1.00 97.06 105 ARG A CA 1
ATOM 831 C C . ARG A 1 105 ? 2.096 -2.342 -2.903 1.00 97.06 105 ARG A C 1
ATOM 833 O O . ARG A 1 105 ? 1.796 -1.157 -2.809 1.00 97.06 105 ARG A O 1
ATOM 840 N N . LEU A 1 106 ? 3.120 -2.748 -3.651 1.00 95.81 106 LEU A N 1
ATOM 841 C CA . LEU A 1 106 ? 3.842 -1.836 -4.543 1.00 95.81 106 LEU A CA 1
ATOM 842 C C . LEU A 1 106 ? 2.977 -1.442 -5.747 1.00 95.81 106 LEU A C 1
ATOM 844 O O . LEU A 1 106 ? 2.271 -2.270 -6.326 1.00 95.81 106 LEU A O 1
ATOM 848 N N . GLY A 1 107 ? 3.073 -0.180 -6.160 1.00 93.38 107 GLY A N 1
ATOM 849 C CA . GLY A 1 107 ? 2.470 0.309 -7.396 1.00 93.38 107 GLY A CA 1
ATOM 850 C C . GLY A 1 107 ? 2.948 -0.476 -8.613 1.00 93.38 107 GLY A C 1
ATOM 851 O O . GLY A 1 107 ? 4.124 -0.819 -8.708 1.00 93.38 107 GLY A O 1
ATOM 852 N N . ALA A 1 108 ? 2.049 -0.712 -9.575 1.00 92.00 108 ALA A N 1
ATOM 853 C CA . ALA A 1 108 ? 2.310 -1.559 -10.744 1.00 92.00 108 ALA A CA 1
ATOM 854 C C . ALA A 1 108 ? 3.582 -1.167 -11.517 1.00 92.00 108 ALA A C 1
ATOM 856 O O . ALA A 1 108 ? 4.320 -2.038 -11.979 1.00 92.00 108 ALA A O 1
ATOM 857 N N . PHE A 1 109 ? 3.873 0.135 -11.607 1.00 93.06 109 PHE A N 1
ATOM 858 C CA . PHE A 1 109 ? 5.119 0.637 -12.184 1.00 93.06 109 PHE A CA 1
ATOM 859 C C . PHE A 1 109 ? 6.344 0.109 -11.429 1.00 93.06 109 PHE A C 1
ATOM 861 O O . PHE A 1 109 ? 7.185 -0.568 -12.014 1.00 93.06 109 PHE A O 1
ATOM 868 N N . HIS A 1 110 ? 6.405 0.333 -10.115 1.00 93.19 110 HIS A N 1
ATOM 869 C CA . HIS A 1 110 ? 7.508 -0.147 -9.289 1.00 93.19 110 HIS A CA 1
ATOM 870 C C . HIS A 1 110 ? 7.588 -1.676 -9.268 1.00 93.19 110 HIS A C 1
ATOM 872 O O . HIS A 1 110 ? 8.685 -2.212 -9.368 1.00 93.19 110 HIS A O 1
ATOM 878 N N . THR A 1 111 ? 6.460 -2.394 -9.226 1.00 94.44 111 THR A N 1
ATOM 879 C CA . THR A 1 111 ? 6.445 -3.862 -9.358 1.00 94.44 111 THR A CA 1
ATOM 880 C C . THR A 1 111 ? 7.093 -4.312 -10.668 1.00 94.44 111 THR A C 1
ATOM 882 O O . THR A 1 111 ? 7.916 -5.227 -10.663 1.00 94.44 111 THR A O 1
ATOM 885 N N . THR A 1 112 ? 6.780 -3.640 -11.778 1.00 94.50 112 THR A N 1
ATOM 886 C CA . THR A 1 112 ? 7.372 -3.933 -13.090 1.00 94.50 112 THR A CA 1
ATOM 887 C C . THR A 1 112 ? 8.871 -3.641 -13.093 1.00 94.50 112 THR A C 1
ATOM 889 O O . THR A 1 112 ? 9.655 -4.489 -13.509 1.00 94.50 112 THR A O 1
ATOM 892 N N . CYS A 1 113 ? 9.299 -2.492 -12.562 1.00 94.25 113 CYS A N 1
ATOM 893 C CA . CYS A 1 113 ? 10.718 -2.149 -12.440 1.00 94.25 113 CYS A CA 1
ATOM 894 C C . CYS A 1 113 ? 11.494 -3.168 -11.592 1.00 94.25 113 CYS A C 1
ATOM 896 O O . CYS A 1 113 ? 12.589 -3.578 -11.977 1.00 94.25 113 CYS A O 1
ATOM 898 N N . VAL A 1 114 ? 10.924 -3.610 -10.466 1.00 92.75 114 VAL A N 1
ATOM 899 C CA . VAL A 1 114 ? 11.518 -4.645 -9.607 1.00 92.75 114 VAL A CA 1
ATOM 900 C C . VAL A 1 114 ? 11.666 -5.955 -10.382 1.00 92.75 114 VAL A C 1
ATOM 902 O O . VAL A 1 114 ? 12.754 -6.529 -10.390 1.00 92.75 114 VAL A O 1
ATOM 905 N N . MET A 1 115 ? 10.621 -6.398 -11.087 1.00 94.69 115 MET A N 1
ATOM 906 C CA . MET A 1 115 ? 10.659 -7.624 -11.890 1.00 94.69 115 MET A CA 1
ATOM 907 C C . MET A 1 115 ? 11.717 -7.556 -12.998 1.00 94.69 115 MET A C 1
ATOM 909 O O . MET A 1 115 ? 12.539 -8.464 -13.124 1.00 94.69 115 MET A O 1
ATOM 913 N N . LEU A 1 116 ? 11.752 -6.463 -13.765 1.00 94.12 116 LEU A N 1
ATOM 914 C CA . LEU A 1 116 ? 12.758 -6.246 -14.809 1.00 94.12 116 LEU A CA 1
ATOM 915 C C . LEU A 1 116 ? 14.179 -6.242 -14.230 1.00 94.12 116 LEU A C 1
ATOM 917 O O . LEU A 1 116 ? 15.080 -6.856 -14.799 1.00 94.12 116 LEU A O 1
ATOM 921 N N . GLY A 1 117 ? 14.378 -5.618 -13.066 1.00 93.19 117 GLY A N 1
ATOM 922 C CA . GLY A 1 117 ? 15.656 -5.636 -12.356 1.00 93.19 117 GLY A CA 1
ATOM 923 C C . GLY A 1 117 ? 16.081 -7.042 -11.916 1.00 93.19 117 GLY A C 1
ATOM 924 O O . GLY A 1 117 ? 17.259 -7.390 -12.027 1.00 93.19 117 GLY A O 1
ATOM 925 N N . VAL A 1 118 ? 15.140 -7.871 -11.452 1.00 94.06 118 VAL A N 1
ATOM 926 C CA . VAL A 1 118 ? 15.391 -9.276 -11.085 1.00 94.06 118 VAL A CA 1
ATOM 927 C C . VAL A 1 118 ? 15.777 -10.102 -12.310 1.00 94.06 118 VAL A C 1
ATOM 929 O O . VAL A 1 118 ? 16.785 -10.807 -12.261 1.00 94.0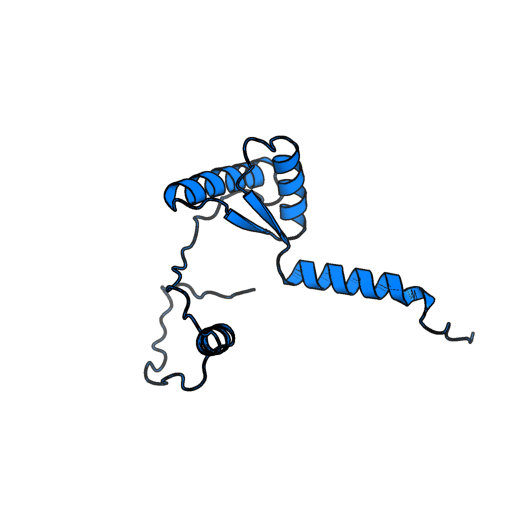6 118 VAL A O 1
ATOM 932 N N . ILE A 1 119 ? 15.036 -9.981 -13.416 1.00 93.88 119 ILE A N 1
ATOM 933 C CA . ILE A 1 119 ? 15.350 -10.647 -14.690 1.00 93.88 119 ILE A CA 1
ATOM 934 C C . ILE A 1 119 ? 16.755 -10.239 -15.148 1.00 93.88 119 ILE A C 1
ATOM 936 O O . ILE A 1 119 ? 17.608 -11.100 -15.360 1.00 93.88 119 ILE A O 1
ATOM 940 N N . GLY A 1 120 ? 17.038 -8.935 -15.209 1.00 93.25 120 GLY A N 1
ATOM 941 C CA . GLY A 1 120 ? 18.341 -8.420 -15.627 1.00 93.25 120 GLY A CA 1
ATOM 942 C C . GLY A 1 120 ? 19.497 -8.964 -14.784 1.00 93.25 120 GLY A C 1
ATOM 943 O O . GLY A 1 120 ? 20.520 -9.364 -15.332 1.00 93.25 120 GLY A O 1
ATOM 944 N N . LYS A 1 121 ? 19.335 -9.057 -13.456 1.00 90.62 121 LYS A N 1
ATOM 945 C CA . LYS A 1 121 ? 20.348 -9.647 -12.561 1.00 90.62 121 LYS A CA 1
ATOM 946 C C . LYS A 1 121 ? 20.493 -11.157 -12.744 1.00 90.62 121 LYS A C 1
ATOM 948 O O . LYS A 1 121 ? 21.619 -11.646 -12.750 1.00 90.62 121 LYS A O 1
ATOM 953 N N . ARG A 1 122 ? 19.383 -11.885 -12.907 1.00 89.81 122 ARG A N 1
ATOM 954 C CA . ARG A 1 122 ? 19.376 -13.345 -13.088 1.00 89.81 122 ARG A CA 1
ATOM 955 C C . ARG A 1 122 ? 20.077 -13.761 -14.380 1.00 89.81 122 ARG A C 1
ATOM 957 O O . ARG A 1 122 ? 20.856 -14.705 -14.361 1.00 89.81 122 ARG A O 1
ATOM 964 N N . PHE A 1 123 ? 19.838 -13.040 -15.473 1.00 86.62 123 PHE A N 1
ATOM 965 C CA . PHE A 1 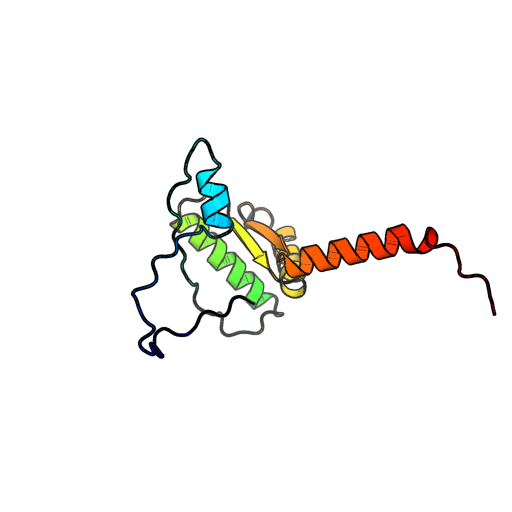123 ? 20.393 -13.363 -16.792 1.00 86.62 123 PHE A CA 1
ATOM 966 C C . PHE A 1 123 ? 21.697 -12.626 -17.119 1.00 86.62 123 PHE A C 1
ATOM 968 O O . PHE A 1 123 ? 22.283 -12.867 -18.171 1.00 86.62 123 PHE A O 1
ATOM 975 N N . ARG A 1 124 ? 22.219 -11.801 -16.199 1.00 71.62 124 ARG A N 1
ATOM 976 C CA . ARG A 1 124 ? 23.495 -11.083 -16.365 1.00 71.62 124 ARG A CA 1
ATOM 977 C C . ARG A 1 124 ? 24.689 -12.002 -16.657 1.00 71.62 124 ARG A C 1
ATOM 979 O O . ARG A 1 124 ? 25.648 -11.546 -17.259 1.00 71.62 124 ARG A O 1
ATOM 986 N N . ARG A 1 125 ? 24.633 -13.270 -16.224 1.00 56.72 125 ARG A N 1
ATOM 987 C CA . ARG A 1 125 ? 25.664 -14.304 -16.461 1.00 56.72 125 ARG A CA 1
ATOM 988 C C . ARG A 1 125 ? 25.332 -15.292 -17.588 1.00 56.72 125 ARG A C 1
ATOM 990 O O . ARG A 1 125 ? 26.151 -16.144 -17.893 1.00 56.72 125 ARG A O 1
ATOM 997 N N . CYS A 1 126 ? 24.137 -15.211 -1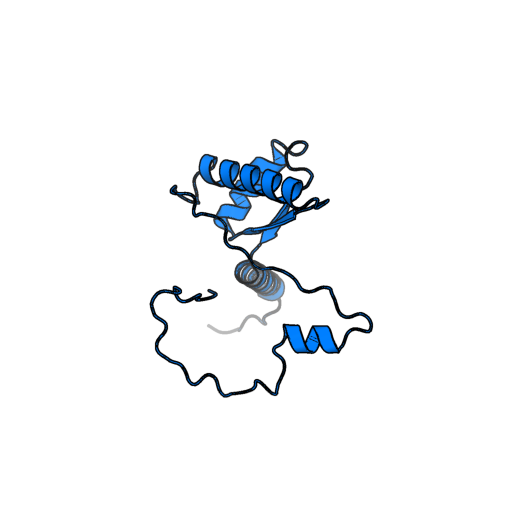8.173 1.00 54.34 126 CYS A N 1
ATOM 998 C CA . CYS A 1 126 ? 23.712 -16.069 -19.287 1.00 54.34 126 CYS A CA 1
ATOM 999 C C . CYS A 1 126 ? 23.737 -15.332 -20.631 1.00 54.34 126 CYS A C 1
ATOM 1001 O O . CYS A 1 126 ? 23.473 -15.938 -21.665 1.00 54.34 126 CYS A O 1
ATOM 1003 N N . TRP A 1 127 ? 24.042 -14.032 -20.625 1.00 45.59 127 TRP A N 1
ATOM 1004 C CA . TRP A 1 127 ? 24.490 -13.356 -21.831 1.00 45.59 127 TRP A CA 1
ATOM 1005 C C . TRP A 1 127 ? 25.861 -13.942 -22.180 1.00 45.59 127 TRP A C 1
ATOM 1007 O O . TRP A 1 127 ? 26.729 -13.900 -21.302 1.00 45.59 127 TRP A O 1
ATOM 1017 N N . PRO A 1 128 ? 26.075 -14.500 -23.389 1.00 52.31 128 PRO A N 1
ATOM 1018 C CA . PRO A 1 128 ? 27.416 -14.850 -23.822 1.00 52.31 128 PRO A CA 1
ATOM 1019 C C . PRO A 1 128 ? 28.252 -13.603 -23.611 1.00 52.31 128 PRO A C 1
ATOM 1021 O O . PRO A 1 128 ? 27.897 -12.538 -24.128 1.00 52.31 128 PRO A O 1
ATOM 1024 N N . GLU A 1 129 ? 29.300 -13.708 -22.796 1.00 52.34 129 GLU A N 1
ATOM 1025 C CA . GLU A 1 129 ? 30.363 -12.723 -22.810 1.00 52.34 129 GLU A CA 1
ATOM 1026 C C . GLU A 1 129 ? 30.616 -12.435 -24.284 1.00 52.34 129 GLU A C 1
ATOM 1028 O O . GLU A 1 129 ? 30.949 -13.334 -25.059 1.00 52.34 129 GLU A O 1
ATOM 1033 N N . ARG A 1 130 ? 30.337 -11.200 -24.711 1.00 48.72 130 ARG A N 1
ATOM 1034 C CA . ARG A 1 130 ? 30.923 -10.735 -25.950 1.00 48.72 130 ARG A CA 1
ATOM 1035 C C . ARG A 1 130 ? 32.414 -10.750 -25.658 1.00 48.72 130 ARG A C 1
ATOM 1037 O O . ARG A 1 130 ? 32.947 -9.804 -25.089 1.00 48.72 130 ARG A O 1
ATOM 1044 N N . CYS A 1 131 ? 33.053 -11.868 -25.989 1.00 53.16 131 CYS A N 1
ATOM 1045 C CA . CYS A 1 131 ? 34.419 -11.874 -26.450 1.00 53.16 131 CYS A CA 1
ATOM 1046 C C . CYS A 1 131 ? 34.504 -10.735 -27.465 1.00 53.16 131 CYS A C 1
ATOM 1048 O O . CYS A 1 131 ? 33.766 -10.758 -28.447 1.00 53.16 131 CYS A O 1
ATOM 1050 N N . THR A 1 132 ? 35.267 -9.694 -27.149 1.00 48.41 132 THR A N 1
ATOM 1051 C CA . THR A 1 132 ? 36.474 -9.287 -27.880 1.00 48.41 132 THR A CA 1
ATOM 1052 C C . THR A 1 132 ? 36.808 -7.826 -27.569 1.00 48.41 132 THR A C 1
ATOM 1054 O O . THR A 1 132 ? 36.016 -6.947 -27.902 1.00 48.41 132 THR A O 1
ATOM 1057 N N . HIS A 1 133 ? 38.027 -7.657 -27.038 1.00 43.78 133 HIS A N 1
ATOM 1058 C CA . HIS A 1 133 ? 38.878 -6.460 -26.943 1.00 43.78 133 HIS A CA 1
ATOM 1059 C C . HIS A 1 133 ? 38.533 -5.380 -25.913 1.00 43.78 133 HIS A C 1
ATOM 1061 O O . HIS A 1 133 ? 37.487 -4.710 -26.033 1.00 43.78 133 HIS A O 1
#

Secondary structure (DSSP, 8-state):
------TT------TT----S--HHHHHHHTSSSPPPPPP--PPPPP-S-TTSHHHHHHHHHHHHHHHHHTT-S-EEEEE-HHHHHHHHHHHHHTTTTTTTEEEEE-HHHHHHHHHHHHHHHHTTTS------

Radius of gyration: 21.13 Å; chains: 1; bounding box: 61×39×45 Å

Sequence (133 aa):
MLLRMSSSELQETDYSRVQTIPSWSGFNALQRCVVPPQSSVGYLPCIQSSPTELSTVYSLLMKTMEICTKLEQEEIVVVLDQAIYSKALQIVWKESQRFNKVILRLGAFHTTCVMLGVIGKRFRRCWPERCTH

Foldseek 3Di:
DPDDDDPPPPPPDDPPDDDPDDDPVRVVQVPDPDRDPDDDDDDDDDDPDDLLDLVNLVVVLVVQVVVCVVVVHQADEDEDAPNSLVSNVVVCVVCVVVNVRYHYHYDPVVVVVVVVVVVCVVCVVVPPPPDDD